Protein AF-A0A929HET9-F1 (afdb_monomer_lite)

Radius of gyration: 35.96 Å; chains: 1; bounding box: 72×27×94 Å

pLDDT: mean 94.06, std 8.09, range [52.31, 98.5]

Secondary structure (DSSP, 8-state):
---SS-HHHHHHHHHHHHHHHHHHHHHHHHHHHHHHHHHHHHHHHHHHHHHHHHHHHHHHHHHHHHHHHHHHHHHHHHHHHH--

Foldseek 3Di:
DDDPPDPVVVCVVVVVVVVVVVVVVVVVVVVVVVVVVVVVVVVVVVVVVVVVVVVVVVVVVVVVVVVVVVVVVVVVVVVVVVVD

Sequence (84 aa):
YIYEPKPSVVLNALLPRFVEMQVYHAILELIASEQSARMVAMRSASDNARDVIEDLTLTLNKARQETITNEICDICGGAEALTR

Structure (mmCIF, N/CA/C/O backbone):
data_AF-A0A929HET9-F1
#
_entry.id   AF-A0A929HET9-F1
#
loop_
_atom_site.group_PDB
_atom_site.id
_atom_site.type_symbol
_atom_site.label_atom_id
_atom_site.label_alt_id
_atom_site.label_comp_id
_atom_site.label_asym_id
_atom_site.label_entity_id
_atom_site.label_seq_id
_atom_site.pdbx_PDB_ins_code
_atom_site.Cartn_x
_atom_site.Cartn_y
_atom_site.Cartn_z
_atom_site.occupancy
_atom_site.B_iso_or_equiv
_atom_site.auth_seq_id
_atom_site.auth_comp_id
_atom_site.auth_asym_id
_atom_site.auth_atom_id
_atom_site.pdbx_PDB_model_num
ATOM 1 N N . TYR A 1 1 ? 31.390 18.290 -40.275 1.00 61.06 1 TYR A N 1
ATOM 2 C CA . TYR A 1 1 ? 32.021 17.506 -39.197 1.00 61.06 1 TYR A CA 1
ATOM 3 C C . TYR A 1 1 ? 32.897 16.438 -39.824 1.00 61.06 1 TYR A C 1
ATOM 5 O O . TYR A 1 1 ? 32.436 15.772 -40.744 1.00 61.06 1 TYR A O 1
ATOM 13 N N . ILE A 1 2 ? 34.151 16.324 -39.387 1.00 75.62 2 ILE A N 1
ATOM 14 C CA . ILE A 1 2 ? 35.073 15.265 -39.819 1.00 75.62 2 ILE A CA 1
ATOM 15 C C . ILE A 1 2 ? 34.837 14.086 -38.868 1.00 75.62 2 ILE A C 1
ATOM 17 O O . ILE A 1 2 ? 34.999 14.242 -37.662 1.00 75.62 2 ILE A O 1
ATOM 21 N N . TYR A 1 3 ? 34.365 12.955 -39.394 1.00 75.75 3 TYR A N 1
ATOM 22 C CA . TYR A 1 3 ? 34.126 11.735 -38.619 1.00 75.75 3 TYR A CA 1
ATOM 23 C C . TYR A 1 3 ? 35.249 10.746 -38.904 1.00 75.75 3 TYR A C 1
ATOM 25 O O . TYR A 1 3 ? 35.425 10.340 -40.051 1.00 75.75 3 TYR A O 1
ATOM 33 N N . GLU A 1 4 ? 35.957 10.324 -37.867 1.00 78.62 4 GLU A N 1
ATOM 34 C CA . GLU A 1 4 ? 36.989 9.295 -37.951 1.00 78.62 4 GLU A CA 1
ATOM 35 C C . GLU A 1 4 ? 36.460 8.025 -37.265 1.00 78.62 4 GLU A C 1
ATOM 37 O O . GLU A 1 4 ? 35.975 8.129 -36.136 1.00 78.62 4 GLU A O 1
ATOM 42 N N . PRO A 1 5 ? 36.433 6.841 -37.920 1.00 77.44 5 PRO A N 1
ATOM 43 C CA . PRO A 1 5 ? 37.046 6.480 -39.207 1.00 77.44 5 PRO A CA 1
ATOM 44 C C . PRO A 1 5 ? 36.179 6.780 -40.449 1.00 77.44 5 PRO A C 1
ATOM 46 O O . PRO A 1 5 ? 36.697 7.228 -41.465 1.00 77.44 5 PRO A O 1
ATOM 49 N N . LYS A 1 6 ? 34.861 6.537 -40.393 1.00 86.38 6 LYS A N 1
ATOM 50 C CA . LYS A 1 6 ? 33.851 6.962 -41.385 1.00 86.38 6 LYS A CA 1
ATOM 51 C C . LYS A 1 6 ? 32.505 7.127 -40.671 1.00 86.38 6 LYS A C 1
ATOM 53 O O . LYS A 1 6 ? 32.233 6.345 -39.757 1.00 86.38 6 LYS A O 1
ATOM 58 N N . PRO A 1 7 ? 31.619 8.041 -41.108 1.00 86.06 7 PRO A N 1
ATOM 59 C CA . PRO A 1 7 ? 30.302 8.228 -40.492 1.00 86.06 7 PRO A CA 1
ATOM 60 C C . PRO A 1 7 ? 29.490 6.932 -40.347 1.00 86.06 7 PRO A C 1
ATOM 62 O O . PRO A 1 7 ? 28.869 6.712 -39.313 1.00 86.06 7 PRO A O 1
ATOM 65 N N . SER A 1 8 ? 29.540 6.040 -41.344 1.00 86.62 8 SER A N 1
ATOM 66 C CA . SER A 1 8 ? 28.836 4.751 -41.312 1.00 86.62 8 SER A CA 1
ATOM 67 C C . SER A 1 8 ? 29.348 3.816 -40.216 1.00 86.62 8 SER A C 1
ATOM 69 O O . SER A 1 8 ? 28.556 3.143 -39.567 1.00 86.62 8 SER A O 1
ATOM 71 N N . VAL A 1 9 ? 30.662 3.790 -39.978 1.00 88.44 9 VAL A N 1
ATOM 72 C CA . VAL A 1 9 ? 31.284 2.942 -38.949 1.00 88.44 9 VAL A CA 1
ATOM 73 C C . VAL A 1 9 ? 30.896 3.434 -37.559 1.00 88.44 9 VAL A C 1
ATOM 75 O O . VAL A 1 9 ? 30.515 2.639 -36.705 1.00 88.44 9 VAL A O 1
ATOM 78 N N . VAL A 1 10 ? 30.927 4.753 -37.357 1.00 87.81 10 VAL A N 1
ATOM 79 C CA . VAL A 1 10 ? 30.517 5.383 -36.097 1.00 87.81 10 VAL A CA 1
ATOM 80 C C . VAL A 1 10 ? 29.028 5.144 -35.834 1.00 87.81 10 VAL A C 1
ATOM 82 O O . VAL A 1 10 ? 28.658 4.731 -34.740 1.00 87.81 10 VAL A O 1
ATOM 85 N N . LEU A 1 11 ? 28.171 5.338 -36.840 1.00 88.38 11 LEU A N 1
ATOM 86 C CA . LEU A 1 11 ? 26.729 5.134 -36.705 1.00 88.38 11 LEU A CA 1
ATOM 87 C C . LEU A 1 11 ? 26.375 3.668 -36.415 1.00 88.38 11 LEU A C 1
ATOM 89 O O . LEU A 1 11 ? 25.562 3.408 -35.533 1.00 88.38 11 LEU A O 1
ATOM 93 N N . ASN A 1 12 ? 27.025 2.717 -37.091 1.00 90.44 12 ASN A N 1
ATOM 94 C CA . ASN A 1 12 ? 26.825 1.286 -36.847 1.00 90.44 12 ASN A CA 1
ATOM 95 C C . ASN A 1 12 ? 27.231 0.864 -35.429 1.00 90.44 12 ASN A C 1
ATOM 97 O O . ASN A 1 12 ? 26.638 -0.059 -34.883 1.00 90.44 12 ASN A O 1
ATOM 101 N N . ALA A 1 13 ? 28.210 1.539 -34.820 1.00 88.56 13 ALA A N 1
ATOM 102 C CA . ALA A 1 13 ? 28.596 1.293 -33.433 1.00 88.56 13 ALA A CA 1
ATOM 103 C C . ALA A 1 13 ? 27.667 1.994 -32.422 1.00 88.56 13 ALA A C 1
ATOM 105 O O . ALA A 1 13 ? 27.400 1.458 -31.348 1.00 88.56 13 ALA A O 1
ATOM 106 N N . LEU A 1 14 ? 27.171 3.192 -32.747 1.00 91.25 14 LEU A N 1
ATOM 107 C CA . LEU A 1 14 ? 26.339 3.990 -31.842 1.00 91.25 14 LEU A CA 1
ATOM 108 C C . LEU A 1 14 ? 24.878 3.542 -31.802 1.00 91.25 14 LEU A C 1
ATOM 110 O O . LEU A 1 14 ? 24.272 3.603 -30.736 1.00 91.25 14 LEU A O 1
ATOM 114 N N . LEU A 1 15 ? 24.309 3.105 -32.929 1.00 93.38 15 LEU A N 1
ATOM 115 C CA . LEU A 1 15 ? 22.899 2.712 -33.009 1.00 93.38 15 LEU A CA 1
ATOM 116 C C . LEU A 1 15 ? 22.528 1.593 -32.019 1.00 93.38 15 LEU A C 1
ATOM 118 O O . LEU A 1 15 ? 21.564 1.789 -31.278 1.00 93.38 15 LEU A O 1
ATOM 122 N N . PRO A 1 16 ? 23.277 0.475 -31.918 1.00 94.62 16 PRO A N 1
ATOM 123 C CA . PRO A 1 16 ? 22.984 -0.564 -30.931 1.00 94.62 16 PRO A CA 1
ATOM 124 C C . PRO A 1 16 ? 23.040 -0.026 -29.500 1.00 94.62 16 PRO A C 1
ATOM 126 O O . PRO A 1 16 ? 22.117 -0.240 -28.721 1.00 94.62 16 PRO A O 1
ATOM 129 N N . ARG A 1 17 ? 24.067 0.773 -29.182 1.00 94.38 17 ARG A N 1
ATOM 130 C CA . ARG A 1 17 ? 24.249 1.342 -27.841 1.00 94.38 17 ARG A CA 1
ATOM 131 C C . ARG A 1 17 ? 23.161 2.352 -27.477 1.00 94.38 17 ARG A C 1
ATOM 133 O O . ARG A 1 17 ? 22.785 2.467 -26.315 1.00 94.38 17 ARG A O 1
ATOM 140 N N . PHE A 1 18 ? 22.643 3.083 -28.462 1.00 95.81 18 PHE A N 1
ATOM 141 C CA . PHE A 1 18 ? 21.498 3.967 -28.274 1.00 95.81 18 PHE A CA 1
ATOM 142 C C . PHE A 1 18 ? 20.236 3.169 -27.937 1.00 95.81 18 PHE A C 1
ATOM 144 O O . PHE A 1 18 ? 19.543 3.516 -26.985 1.00 95.81 18 PHE A O 1
ATOM 151 N N . VAL A 1 19 ? 19.962 2.081 -28.663 1.00 96.38 19 VAL A N 1
ATOM 152 C CA . VAL A 1 19 ? 18.811 1.209 -28.380 1.00 96.38 19 VAL A CA 1
ATOM 153 C C . VAL A 1 19 ? 18.943 0.553 -27.002 1.00 96.38 19 VAL A C 1
ATOM 155 O O . VAL A 1 19 ? 17.985 0.572 -26.233 1.00 96.38 19 VAL A O 1
ATOM 158 N N . GLU A 1 20 ? 20.127 0.053 -26.643 1.00 96.88 20 GLU A N 1
ATOM 159 C CA . GLU A 1 20 ? 20.405 -0.487 -25.304 1.00 96.88 20 GLU A CA 1
ATOM 160 C C . GLU A 1 20 ? 20.133 0.544 -24.202 1.00 96.88 20 GLU A C 1
ATOM 162 O O . GLU A 1 20 ? 19.467 0.235 -23.215 1.00 96.88 20 GLU A O 1
ATOM 167 N N . MET A 1 21 ? 20.588 1.787 -24.388 1.00 97.31 21 MET A N 1
ATOM 168 C CA . MET A 1 21 ? 20.333 2.876 -23.441 1.00 97.31 21 MET A CA 1
ATOM 169 C C . MET A 1 21 ? 18.843 3.209 -23.316 1.00 97.31 21 MET A C 1
ATOM 171 O O . MET A 1 21 ? 18.377 3.449 -22.206 1.00 97.31 21 MET A O 1
ATOM 175 N N . GLN A 1 22 ? 18.091 3.207 -24.421 1.00 97.88 22 GLN A N 1
ATOM 176 C CA . GLN A 1 22 ? 16.643 3.446 -24.394 1.00 97.88 22 GLN A CA 1
ATOM 177 C C . GLN A 1 22 ? 15.910 2.359 -23.600 1.00 97.88 22 GLN A C 1
ATOM 179 O O . GLN A 1 22 ? 15.081 2.666 -22.746 1.00 97.88 22 GLN A O 1
ATOM 184 N N . VAL A 1 23 ? 16.258 1.089 -23.823 1.00 97.50 23 VAL A N 1
ATOM 185 C CA . VAL A 1 23 ? 15.677 -0.034 -23.073 1.00 97.50 23 VAL A CA 1
ATOM 186 C C . VAL A 1 23 ? 16.054 0.045 -21.594 1.00 97.50 23 VAL A C 1
ATOM 188 O O . VAL A 1 23 ? 15.193 -0.114 -20.731 1.00 97.50 23 VAL A O 1
ATOM 191 N N . TYR A 1 24 ? 17.318 0.338 -21.285 1.00 97.81 24 TYR A N 1
ATOM 192 C CA . TYR A 1 24 ? 17.772 0.493 -19.906 1.00 97.81 24 TYR A CA 1
ATOM 193 C C . TYR A 1 24 ? 17.037 1.629 -19.184 1.00 97.81 24 TYR A C 1
ATOM 195 O O . TYR A 1 24 ? 16.592 1.456 -18.050 1.00 97.81 24 TYR A O 1
ATOM 203 N N . HIS A 1 25 ? 16.847 2.767 -19.853 1.00 98.06 25 HIS A N 1
ATOM 204 C CA . HIS A 1 25 ? 16.090 3.887 -19.308 1.00 98.06 25 HIS A CA 1
ATOM 205 C C . HIS A 1 25 ? 14.633 3.508 -19.017 1.00 98.06 25 HIS A C 1
ATOM 207 O O . HIS A 1 25 ? 14.162 3.741 -17.907 1.00 98.06 25 HIS A O 1
ATOM 213 N N . ALA A 1 26 ? 13.961 2.831 -19.954 1.00 98.12 26 ALA A N 1
ATOM 214 C CA . ALA A 1 26 ? 12.590 2.362 -19.759 1.00 98.12 26 ALA A CA 1
ATOM 215 C C . ALA A 1 26 ? 12.460 1.407 -18.557 1.00 98.12 26 ALA A C 1
ATOM 217 O O . ALA A 1 26 ? 11.490 1.479 -17.805 1.00 98.12 26 ALA A O 1
ATOM 218 N N . ILE A 1 27 ? 13.451 0.537 -18.327 1.00 98.19 27 ILE A N 1
ATOM 219 C CA . ILE A 1 27 ? 13.476 -0.347 -17.151 1.00 98.19 27 ILE A CA 1
ATOM 220 C C . ILE A 1 27 ? 13.602 0.463 -15.854 1.00 98.19 27 ILE A C 1
ATOM 222 O O . ILE A 1 27 ? 12.904 0.174 -14.882 1.00 98.19 27 ILE A O 1
ATOM 226 N N . LEU A 1 28 ? 14.457 1.489 -15.824 1.00 98.25 28 LEU A N 1
ATOM 227 C CA . LEU A 1 28 ? 14.592 2.355 -14.649 1.00 98.25 28 LEU A CA 1
ATOM 228 C C . LEU A 1 28 ? 13.293 3.115 -14.346 1.00 98.25 28 LEU A C 1
ATOM 230 O O . LEU A 1 28 ? 12.880 3.176 -13.187 1.00 98.25 28 LEU A O 1
ATOM 234 N N . GLU A 1 29 ? 12.625 3.646 -15.372 1.00 98.19 29 GLU A N 1
ATOM 235 C CA . GLU A 1 29 ? 11.325 4.311 -15.221 1.00 98.19 29 GLU A CA 1
ATOM 236 C C . GLU A 1 29 ? 10.236 3.349 -14.735 1.00 98.19 29 GLU A C 1
ATOM 238 O O . GLU A 1 29 ? 9.421 3.715 -13.881 1.00 98.19 29 GLU A O 1
ATOM 243 N N . LEU A 1 30 ? 10.243 2.103 -15.220 1.00 98.25 30 LEU A N 1
ATOM 244 C CA . LEU A 1 30 ? 9.335 1.054 -14.759 1.00 98.25 30 LEU A CA 1
ATOM 245 C C . LEU A 1 30 ? 9.537 0.744 -13.275 1.00 98.25 30 LEU A C 1
ATOM 247 O O . LEU A 1 30 ? 8.558 0.700 -12.536 1.00 98.25 30 LEU A O 1
ATOM 251 N N . ILE A 1 31 ? 10.781 0.577 -12.818 1.00 98.19 31 ILE A N 1
ATOM 252 C CA . ILE A 1 31 ? 11.086 0.301 -11.403 1.00 98.19 31 ILE A CA 1
ATOM 253 C C . ILE A 1 31 ? 10.660 1.475 -10.516 1.00 98.19 31 ILE A C 1
ATOM 255 O O . ILE A 1 31 ? 10.043 1.277 -9.469 1.00 98.19 31 ILE A O 1
ATOM 259 N N . ALA A 1 32 ? 10.948 2.710 -10.932 1.00 97.81 32 ALA A N 1
ATOM 260 C CA . ALA A 1 32 ? 10.516 3.896 -10.197 1.00 97.81 32 ALA A CA 1
ATOM 261 C C . ALA A 1 32 ? 8.981 3.974 -10.106 1.00 97.81 32 ALA A C 1
ATOM 263 O O . ALA A 1 32 ? 8.425 4.222 -9.031 1.00 97.81 32 ALA A O 1
ATOM 264 N N . SER A 1 33 ? 8.293 3.708 -11.218 1.00 97.81 33 SER A N 1
ATOM 265 C CA . SER A 1 33 ? 6.827 3.687 -11.281 1.00 97.81 33 SER A CA 1
ATOM 266 C C . SER A 1 33 ? 6.231 2.582 -10.406 1.00 97.81 33 SER A C 1
ATOM 268 O O . SER A 1 33 ? 5.251 2.812 -9.701 1.00 97.81 33 SER A O 1
ATOM 270 N N . GLU A 1 34 ? 6.853 1.404 -10.395 1.00 98.19 34 GLU A N 1
ATOM 271 C CA . GLU A 1 34 ? 6.469 0.254 -9.575 1.00 98.19 34 GLU A CA 1
ATOM 272 C C . GLU A 1 34 ? 6.584 0.570 -8.081 1.00 98.19 34 GLU A C 1
ATOM 274 O O . GLU A 1 34 ? 5.636 0.336 -7.328 1.00 98.19 34 GLU A O 1
ATOM 279 N N . GLN A 1 35 ? 7.681 1.199 -7.653 1.00 98.12 35 GLN A N 1
ATOM 280 C CA . GLN A 1 35 ? 7.822 1.643 -6.266 1.00 98.12 35 GLN A CA 1
ATOM 281 C C . GLN A 1 35 ? 6.824 2.736 -5.889 1.00 98.12 35 GLN A C 1
ATOM 283 O O . GLN A 1 35 ? 6.261 2.695 -4.794 1.00 98.12 35 GLN A O 1
ATOM 288 N N . SER A 1 36 ? 6.544 3.680 -6.788 1.00 97.88 36 SER A N 1
ATOM 289 C CA . SER A 1 36 ? 5.517 4.699 -6.555 1.00 97.88 36 SER A CA 1
ATOM 290 C C . SER A 1 36 ? 4.131 4.075 -6.357 1.00 97.88 36 SER A C 1
ATOM 292 O O . SER A 1 36 ? 3.463 4.336 -5.354 1.00 97.88 36 SER A O 1
ATOM 294 N N . ALA A 1 37 ? 3.733 3.166 -7.252 1.00 98.12 37 ALA A N 1
ATOM 295 C CA . ALA A 1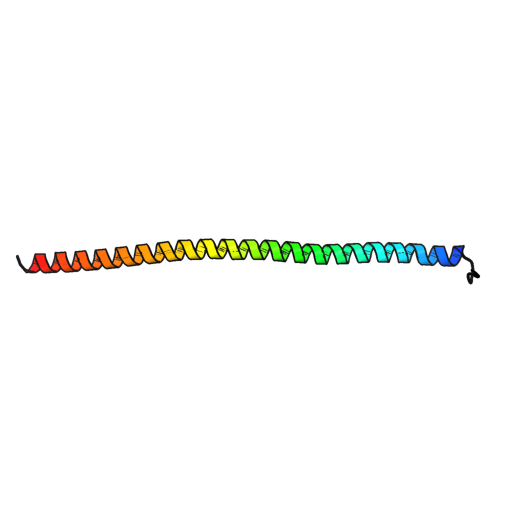 37 ? 2.469 2.442 -7.151 1.00 98.12 37 ALA A CA 1
ATOM 296 C C . ALA A 1 37 ? 2.387 1.616 -5.857 1.00 98.12 37 ALA A C 1
ATOM 298 O O . ALA A 1 37 ? 1.365 1.635 -5.167 1.00 98.12 37 ALA A O 1
ATOM 299 N N . ARG A 1 38 ? 3.483 0.946 -5.483 1.00 98.12 38 ARG A N 1
ATOM 300 C CA . ARG A 1 38 ? 3.587 0.185 -4.235 1.00 98.12 38 ARG A CA 1
ATOM 301 C C . ARG A 1 38 ? 3.404 1.079 -3.009 1.00 98.12 38 ARG A C 1
ATOM 303 O O . ARG A 1 38 ? 2.650 0.717 -2.110 1.00 98.12 38 ARG A O 1
ATOM 310 N N . MET A 1 39 ? 4.045 2.248 -2.968 1.00 98.12 39 MET A N 1
ATOM 311 C CA . MET A 1 39 ? 3.894 3.201 -1.861 1.00 98.12 39 MET A CA 1
ATOM 312 C C . MET A 1 39 ? 2.451 3.691 -1.718 1.00 98.12 39 MET A C 1
ATOM 314 O O . MET A 1 39 ? 1.937 3.743 -0.602 1.00 98.12 39 MET A O 1
ATOM 318 N N . VAL A 1 40 ? 1.778 4.005 -2.828 1.00 98.25 40 VAL A N 1
ATOM 319 C CA . VAL A 1 40 ? 0.366 4.419 -2.811 1.00 98.25 40 VAL A CA 1
ATOM 320 C C . VAL A 1 40 ? -0.528 3.290 -2.298 1.00 98.25 40 VAL A C 1
ATOM 322 O O . VAL A 1 40 ? -1.325 3.517 -1.391 1.00 98.25 40 VAL A O 1
ATOM 325 N N . ALA A 1 41 ? -0.348 2.065 -2.800 1.00 98.06 41 ALA A N 1
ATOM 326 C CA . ALA A 1 41 ? -1.115 0.907 -2.346 1.00 98.06 41 ALA A CA 1
ATOM 327 C C . ALA A 1 41 ? -0.924 0.635 -0.842 1.00 98.06 41 ALA A C 1
ATOM 329 O O . ALA A 1 41 ? -1.895 0.399 -0.124 1.00 98.06 41 ALA A O 1
ATOM 330 N N . MET A 1 42 ? 0.313 0.722 -0.343 1.00 98.38 42 MET A N 1
ATOM 331 C CA . MET A 1 42 ? 0.620 0.527 1.080 1.00 98.38 42 MET A CA 1
ATOM 332 C C . MET A 1 42 ? 0.077 1.654 1.958 1.00 98.38 42 MET A C 1
ATOM 334 O O . MET A 1 42 ? -0.349 1.401 3.088 1.00 98.38 42 MET A O 1
ATOM 338 N N . ARG A 1 43 ? 0.045 2.889 1.447 1.00 98.31 43 ARG A N 1
ATOM 339 C CA . ARG A 1 43 ? -0.603 4.007 2.134 1.00 98.31 43 ARG A CA 1
ATOM 340 C C . ARG A 1 43 ? -2.101 3.756 2.277 1.00 98.31 43 ARG A C 1
ATOM 342 O O . ARG A 1 43 ? -2.593 3.806 3.395 1.00 98.31 43 ARG A O 1
ATOM 349 N N . SER A 1 44 ? -2.787 3.383 1.195 1.00 98.06 44 SER A N 1
ATOM 350 C CA . SER A 1 44 ? -4.209 3.019 1.248 1.00 98.06 44 SER A CA 1
ATOM 351 C C . SER A 1 44 ? -4.474 1.848 2.195 1.00 98.06 44 SER A C 1
ATOM 353 O O . SER A 1 44 ? -5.414 1.899 2.977 1.00 98.06 44 SER A O 1
ATOM 355 N N . ALA A 1 45 ? -3.624 0.816 2.190 1.00 98.25 45 ALA A N 1
ATOM 356 C CA . ALA A 1 45 ? -3.736 -0.289 3.140 1.00 98.25 45 ALA A CA 1
ATOM 357 C C . ALA A 1 45 ? -3.577 0.174 4.601 1.00 98.25 45 ALA A C 1
ATOM 359 O O . ALA A 1 45 ? -4.311 -0.284 5.474 1.00 98.25 45 ALA A O 1
ATOM 360 N N . SER A 1 46 ? -2.645 1.096 4.865 1.00 98.38 46 SER A N 1
ATOM 361 C CA . SER A 1 46 ? -2.427 1.657 6.204 1.00 98.38 46 SER A CA 1
ATOM 362 C C . SER A 1 46 ? -3.599 2.517 6.666 1.00 98.38 46 SER A C 1
ATOM 364 O O . SER A 1 46 ? -3.970 2.455 7.834 1.00 98.38 46 SER A O 1
ATOM 366 N N . ASP A 1 47 ? -4.179 3.308 5.764 1.00 98.31 47 ASP A N 1
ATOM 367 C CA . ASP A 1 47 ? -5.335 4.152 6.066 1.00 98.31 47 ASP A CA 1
ATOM 368 C C . ASP A 1 47 ? -6.568 3.278 6.357 1.00 98.31 47 ASP A C 1
ATOM 370 O O . ASP A 1 47 ? -7.156 3.406 7.425 1.00 98.31 47 ASP A O 1
ATOM 374 N N . ASN A 1 48 ? -6.841 2.259 5.534 1.00 97.81 48 ASN A N 1
ATOM 375 C CA . ASN A 1 48 ? -7.915 1.291 5.799 1.00 97.81 48 ASN A CA 1
ATOM 376 C C . ASN A 1 48 ? -7.731 0.555 7.139 1.00 97.81 48 ASN A C 1
ATOM 378 O O . ASN A 1 48 ? -8.695 0.281 7.850 1.00 97.81 48 ASN A O 1
ATOM 382 N N . ALA A 1 49 ? -6.491 0.204 7.494 1.00 98.50 49 ALA A N 1
ATOM 383 C CA . ALA A 1 49 ? -6.210 -0.434 8.775 1.00 98.50 49 ALA A CA 1
ATOM 384 C C . ALA A 1 49 ? -6.494 0.501 9.962 1.00 98.50 49 ALA A C 1
ATOM 386 O O . ALA A 1 49 ? -6.943 0.028 11.004 1.00 98.50 49 ALA A O 1
ATOM 387 N N . ARG A 1 50 ? -6.257 1.814 9.819 1.00 98.44 50 ARG A N 1
ATOM 388 C CA . ARG A 1 50 ? -6.594 2.801 10.857 1.00 98.44 50 ARG A CA 1
ATOM 389 C C . ARG A 1 50 ? -8.097 2.891 11.075 1.00 98.44 50 ARG A C 1
ATOM 391 O O . ARG A 1 50 ? -8.508 2.862 12.231 1.00 98.44 50 ARG A O 1
ATOM 398 N N . ASP A 1 51 ? -8.880 2.906 10.002 1.00 98.19 51 ASP A N 1
ATOM 399 C CA . ASP A 1 51 ? -10.344 2.948 10.089 1.00 98.19 51 ASP A CA 1
ATOM 400 C C . ASP A 1 51 ? -10.877 1.728 10.863 1.00 98.19 51 ASP A C 1
ATOM 402 O O . ASP A 1 51 ? -11.650 1.858 11.810 1.00 98.19 51 ASP A O 1
ATOM 406 N N . VAL A 1 52 ? -10.364 0.530 10.553 1.00 98.31 52 VAL A N 1
ATOM 407 C CA . VAL A 1 52 ? -10.726 -0.702 11.279 1.00 98.31 52 VAL A CA 1
ATOM 408 C C . VAL A 1 52 ? -10.327 -0.635 12.757 1.00 98.31 52 VAL A C 1
ATOM 410 O O . VAL A 1 52 ? -11.069 -1.098 13.625 1.00 98.31 52 VAL A O 1
ATOM 413 N N . ILE A 1 53 ? -9.157 -0.073 13.073 1.00 98.44 53 ILE A N 1
ATOM 414 C CA . ILE A 1 53 ? -8.715 0.100 14.464 1.00 98.44 53 ILE A CA 1
ATOM 415 C C . ILE A 1 53 ? -9.655 1.045 15.219 1.00 98.44 53 ILE A C 1
ATOM 417 O O . ILE A 1 53 ? -9.980 0.770 16.377 1.00 98.44 53 ILE A O 1
ATOM 421 N N . GLU A 1 54 ? -10.097 2.136 14.596 1.00 98.44 54 GLU A N 1
ATOM 422 C CA . GLU A 1 54 ? -11.035 3.083 15.201 1.00 98.44 54 GLU A CA 1
ATOM 423 C C . GLU A 1 54 ? -12.377 2.408 15.518 1.00 98.44 54 GLU A C 1
ATOM 425 O O . GLU A 1 54 ? -12.842 2.459 16.663 1.00 98.44 54 GLU A O 1
ATOM 430 N N . ASP A 1 55 ? -12.931 1.667 14.557 1.00 98.38 55 ASP A N 1
ATOM 431 C CA . ASP A 1 55 ? -14.184 0.923 14.721 1.00 98.38 55 ASP A CA 1
ATOM 432 C C . ASP A 1 55 ? -14.101 -0.130 15.836 1.00 98.38 55 ASP A C 1
ATOM 434 O O . ASP A 1 55 ? -14.997 -0.253 16.687 1.00 98.38 55 ASP A O 1
ATOM 438 N N . LEU A 1 56 ? -13.000 -0.885 15.878 1.00 98.38 56 LEU A N 1
ATOM 439 C CA . LEU A 1 56 ? -12.762 -1.876 16.926 1.00 98.38 56 LEU A CA 1
ATOM 440 C C . LEU A 1 56 ? -12.575 -1.217 18.292 1.00 98.38 56 LEU A C 1
ATOM 442 O O . LEU A 1 56 ? -13.069 -1.736 19.293 1.00 98.38 56 LEU A O 1
ATOM 446 N N . THR A 1 57 ? -11.923 -0.057 18.349 1.00 98.44 57 THR A N 1
ATOM 447 C CA . THR A 1 57 ? -11.745 0.704 19.592 1.00 98.44 57 THR A CA 1
ATOM 448 C C . THR A 1 57 ? -13.086 1.201 20.128 1.00 98.44 57 THR A C 1
ATOM 450 O O . THR A 1 57 ? -13.358 1.097 21.327 1.00 98.44 57 THR A O 1
ATOM 453 N N . LEU A 1 58 ? -13.963 1.701 19.254 1.00 98.38 58 LEU A N 1
ATOM 454 C CA . LEU A 1 58 ? -15.315 2.096 19.638 1.00 98.38 58 LEU A CA 1
ATOM 455 C C . LEU A 1 58 ? -16.113 0.898 20.168 1.00 98.38 58 LEU A C 1
ATOM 457 O O . LEU A 1 58 ? -16.754 0.997 21.217 1.00 98.38 58 LEU A O 1
ATOM 461 N N . THR A 1 59 ? -16.045 -0.237 19.473 1.00 98.38 59 THR A N 1
ATOM 462 C CA . THR A 1 59 ? -16.724 -1.479 19.870 1.00 98.38 59 THR A CA 1
ATOM 463 C C . THR A 1 59 ? -16.224 -1.987 21.222 1.00 98.38 59 THR A C 1
ATOM 465 O O . THR A 1 59 ? -17.029 -2.296 22.099 1.00 98.38 59 THR A O 1
ATOM 468 N N . LEU A 1 60 ? -14.906 -1.987 21.435 1.00 98.50 60 LEU A N 1
ATOM 469 C CA . LEU A 1 60 ? -14.278 -2.356 22.704 1.00 98.50 60 LEU A CA 1
ATOM 470 C C . LEU A 1 60 ? -14.769 -1.474 23.857 1.00 98.50 60 LEU A C 1
ATOM 472 O O . LEU A 1 60 ? -15.110 -1.977 24.926 1.00 98.50 60 LEU A O 1
ATOM 476 N N . ASN A 1 61 ? -14.831 -0.157 23.645 1.00 98.31 61 ASN A N 1
ATOM 477 C CA . ASN A 1 61 ? -15.299 0.774 24.668 1.00 98.31 61 ASN A CA 1
ATOM 478 C C . ASN A 1 61 ? -16.777 0.561 25.015 1.00 98.31 61 ASN A C 1
ATOM 480 O O . ASN A 1 61 ? -17.123 0.624 26.195 1.00 98.31 61 ASN A O 1
ATOM 484 N N . LYS A 1 62 ? -17.629 0.282 24.020 1.00 98.19 62 LYS A N 1
ATOM 485 C CA . LYS A 1 62 ? -19.045 -0.055 24.241 1.00 98.19 62 LYS A CA 1
ATOM 486 C C . LYS A 1 62 ? -19.189 -1.341 25.051 1.00 98.19 62 LYS A C 1
ATOM 488 O O . LYS A 1 62 ? -19.857 -1.321 26.078 1.00 98.19 62 LYS A O 1
ATOM 493 N N . ALA A 1 63 ? -18.497 -2.409 24.650 1.00 98.12 63 ALA A N 1
ATOM 494 C CA . ALA A 1 63 ? -18.513 -3.681 25.369 1.00 98.12 63 ALA A CA 1
ATOM 495 C C . ALA A 1 63 ? -18.040 -3.513 26.821 1.00 98.12 63 ALA A C 1
ATOM 497 O O . ALA A 1 63 ? -18.675 -4.008 27.744 1.00 98.12 63 ALA A O 1
ATOM 498 N N . ARG A 1 64 ? -16.975 -2.732 27.049 1.00 98.44 64 ARG A N 1
ATOM 499 C CA . ARG A 1 64 ? -16.497 -2.427 28.405 1.00 98.44 64 ARG A CA 1
ATOM 500 C C . ARG A 1 64 ? -17.553 -1.707 29.248 1.00 98.44 64 ARG A C 1
ATOM 502 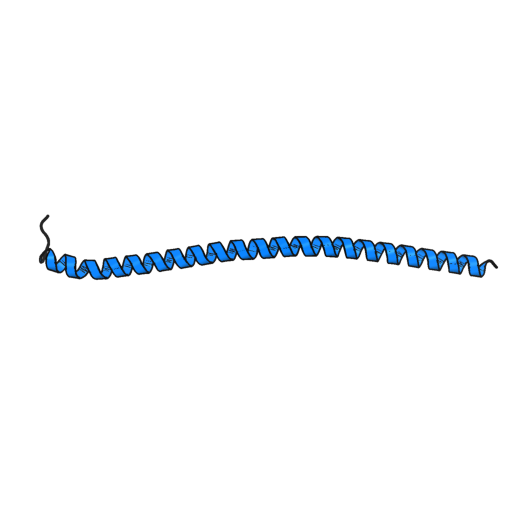O O . ARG A 1 64 ? -17.693 -2.016 30.425 1.00 98.44 64 ARG A O 1
ATOM 509 N N . GLN A 1 65 ? -18.253 -0.724 28.677 1.00 98.19 65 GLN A N 1
ATOM 510 C CA . GLN A 1 65 ? -19.312 -0.001 29.389 1.00 98.19 65 GLN A CA 1
ATOM 511 C C . GLN A 1 65 ? -20.474 -0.930 29.747 1.00 98.19 65 GLN A C 1
ATOM 513 O O . GLN A 1 65 ? -20.924 -0.907 30.886 1.00 98.19 65 GLN A O 1
ATOM 518 N N . GLU A 1 66 ? -20.900 -1.775 28.809 1.00 98.31 66 GLU A N 1
ATOM 519 C CA . GLU A 1 66 ? -21.945 -2.775 29.034 1.00 98.31 66 GLU A CA 1
ATOM 520 C C . GLU A 1 66 ? -21.569 -3.742 30.164 1.00 98.31 66 GLU A C 1
ATOM 522 O O . GLU A 1 66 ? -22.365 -3.945 31.079 1.00 98.31 66 GLU A O 1
ATOM 527 N N . THR A 1 67 ? -20.335 -4.263 30.168 1.00 98.25 67 THR A N 1
ATOM 528 C CA . THR A 1 67 ? -19.837 -5.121 31.254 1.00 98.25 67 THR A CA 1
ATOM 529 C C . THR A 1 67 ? -19.905 -4.417 32.609 1.00 98.25 67 THR A C 1
ATOM 531 O O . THR A 1 67 ? -20.448 -4.983 33.551 1.00 98.25 67 THR A O 1
ATOM 534 N N . ILE A 1 68 ? -19.421 -3.171 32.709 1.00 97.94 68 ILE A N 1
ATOM 535 C CA . ILE A 1 68 ? -19.463 -2.401 33.965 1.00 97.94 68 ILE A CA 1
ATOM 536 C C . ILE A 1 68 ? -20.910 -2.191 34.430 1.00 97.94 68 ILE A C 1
ATOM 538 O O 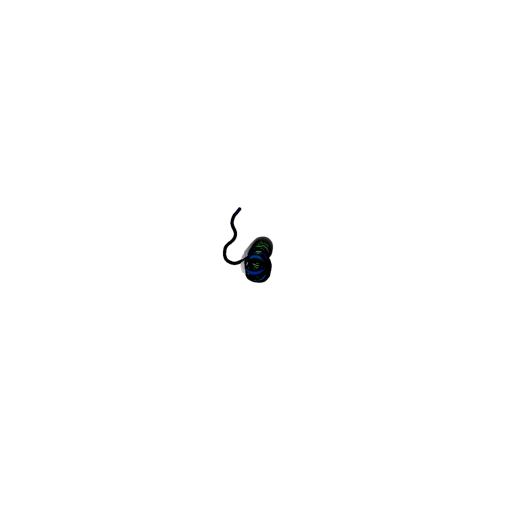. ILE A 1 68 ? -21.208 -2.347 35.611 1.00 97.94 68 ILE A O 1
ATOM 542 N N . THR A 1 69 ? -21.821 -1.828 33.523 1.00 97.88 69 THR A N 1
ATOM 543 C CA . THR A 1 69 ? -23.236 -1.640 33.868 1.00 97.88 69 THR A CA 1
ATOM 544 C C . THR A 1 69 ? -23.864 -2.937 34.371 1.00 97.88 69 THR A C 1
ATOM 546 O O . THR A 1 69 ? -24.547 -2.904 35.392 1.00 97.88 69 THR A O 1
ATOM 549 N N . ASN A 1 70 ? -23.592 -4.068 33.716 1.00 97.62 70 ASN A N 1
ATOM 550 C CA . ASN A 1 70 ? -24.092 -5.375 34.143 1.00 97.62 70 ASN A CA 1
ATOM 551 C C . ASN A 1 70 ? -23.551 -5.766 35.525 1.00 97.62 70 ASN A C 1
ATOM 553 O O . ASN A 1 70 ? -24.333 -6.145 36.391 1.00 97.62 70 ASN A O 1
ATOM 557 N N . GLU A 1 71 ? -22.250 -5.584 35.774 1.00 97.31 71 GLU A N 1
ATOM 558 C CA . GLU A 1 71 ? -21.651 -5.835 37.092 1.00 97.31 71 GLU A CA 1
ATOM 559 C C . GLU A 1 71 ? -22.304 -4.980 38.191 1.00 97.31 71 GLU A C 1
ATOM 561 O O . GLU A 1 71 ? -22.609 -5.480 39.273 1.00 97.31 71 GLU A O 1
ATOM 566 N N . ILE A 1 72 ? -22.573 -3.697 37.919 1.00 96.50 72 ILE A N 1
ATOM 567 C CA . ILE A 1 72 ? -23.266 -2.815 38.871 1.00 96.50 72 ILE A CA 1
ATOM 568 C C . ILE A 1 72 ? -24.703 -3.293 39.115 1.00 96.50 72 ILE A C 1
ATOM 570 O O . ILE A 1 72 ? -25.144 -3.325 40.266 1.00 96.50 72 ILE A O 1
ATOM 574 N N . CYS A 1 73 ? -25.434 -3.677 38.064 1.00 96.44 73 CYS A N 1
ATOM 575 C CA . CYS A 1 73 ? -26.789 -4.215 38.188 1.00 96.4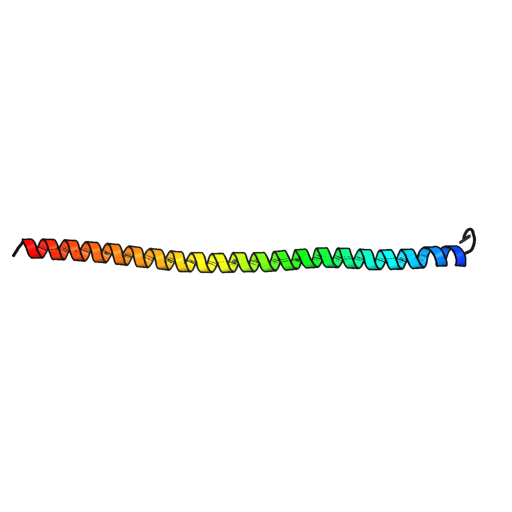4 73 CYS A CA 1
ATOM 576 C C . CYS A 1 73 ? -26.821 -5.490 39.041 1.00 96.44 73 CYS A C 1
ATOM 578 O O . CYS A 1 73 ? -27.688 -5.607 39.910 1.00 96.44 73 CYS A O 1
ATOM 580 N N . ASP A 1 74 ? -25.859 -6.393 38.851 1.00 96.00 74 ASP A N 1
ATOM 581 C CA . ASP A 1 74 ? -25.732 -7.621 39.636 1.00 96.00 74 ASP A CA 1
ATOM 582 C C . ASP A 1 74 ? -25.427 -7.323 41.112 1.00 96.00 74 ASP A C 1
ATOM 584 O O . ASP A 1 74 ? -26.045 -7.911 42.003 1.00 96.00 74 ASP A O 1
ATOM 588 N N . ILE A 1 75 ? -24.536 -6.362 41.396 1.00 94.56 75 ILE A N 1
ATOM 589 C CA . ILE A 1 75 ? -24.233 -5.921 42.769 1.00 94.56 75 ILE A CA 1
ATOM 590 C C . ILE A 1 75 ? -25.483 -5.344 43.445 1.00 94.56 75 ILE A C 1
ATOM 592 O O . ILE A 1 75 ? -25.796 -5.718 44.578 1.00 94.56 75 ILE A O 1
ATOM 596 N N . CYS A 1 76 ? -26.213 -4.452 42.768 1.00 94.88 76 CYS A N 1
ATOM 597 C CA . CYS A 1 76 ? -27.447 -3.871 43.300 1.00 94.88 76 CYS A CA 1
ATOM 598 C C . CYS A 1 76 ? -28.523 -4.941 43.537 1.00 94.88 76 CYS A C 1
ATOM 600 O O . CYS A 1 76 ? -29.128 -4.968 44.607 1.00 94.88 76 CYS A O 1
ATOM 602 N N . GLY A 1 77 ? -28.730 -5.851 42.580 1.00 94.19 77 GLY A N 1
ATOM 603 C CA . GLY A 1 77 ? -29.684 -6.954 42.713 1.00 94.19 77 GLY A CA 1
ATOM 604 C C . GLY A 1 77 ? -29.339 -7.903 43.864 1.00 94.19 77 GLY A C 1
ATOM 605 O O . GLY A 1 77 ? -30.222 -8.298 44.625 1.00 94.19 77 GLY A O 1
ATOM 606 N N . GLY A 1 78 ? -28.054 -8.225 44.040 1.00 93.81 78 GLY A N 1
ATOM 607 C CA . GLY A 1 78 ? -27.570 -9.038 45.156 1.00 93.81 78 GLY A CA 1
ATOM 608 C C . GLY A 1 78 ? -27.733 -8.357 46.520 1.00 93.81 78 GLY A C 1
ATOM 609 O O . GLY A 1 78 ? -28.133 -9.008 47.484 1.00 93.81 78 GLY A O 1
ATOM 610 N N . ALA A 1 79 ? -27.474 -7.049 46.608 1.00 93.75 79 ALA A N 1
ATOM 611 C CA . ALA A 1 79 ? -27.656 -6.280 47.841 1.00 93.75 79 ALA A CA 1
ATOM 612 C C . ALA A 1 79 ? -29.135 -6.194 48.268 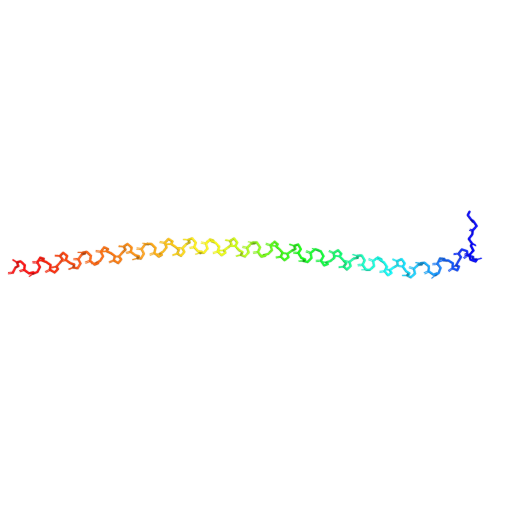1.00 93.75 79 ALA A C 1
ATOM 614 O O . ALA A 1 79 ? -29.458 -6.407 49.440 1.00 93.75 79 ALA A O 1
ATOM 615 N N . GLU A 1 80 ? -30.044 -5.950 47.320 1.00 92.12 80 GLU A N 1
ATOM 616 C CA . GLU A 1 80 ? -31.494 -5.950 47.564 1.00 92.12 80 GLU A CA 1
ATOM 617 C C . GLU A 1 80 ? -31.995 -7.32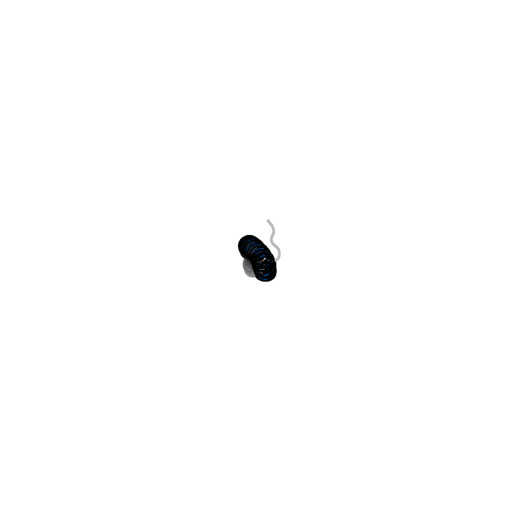9 48.019 1.00 92.12 80 GLU A C 1
ATOM 619 O O . GLU A 1 80 ? -32.806 -7.426 48.941 1.00 92.12 80 GLU A O 1
ATOM 624 N N . ALA A 1 81 ? -31.466 -8.413 47.439 1.00 91.12 81 ALA A N 1
ATOM 625 C CA . ALA A 1 81 ? -31.824 -9.777 47.827 1.00 91.12 81 ALA A CA 1
ATOM 626 C C . ALA A 1 81 ? -31.411 -10.135 49.267 1.00 91.12 81 ALA A C 1
ATOM 628 O O . ALA A 1 81 ? -32.073 -10.961 49.886 1.00 91.12 81 ALA A O 1
ATOM 629 N N . LEU A 1 82 ? -30.355 -9.516 49.813 1.00 86.00 82 LEU A N 1
ATOM 630 C CA . LEU A 1 82 ? -29.939 -9.704 51.211 1.00 86.00 82 LEU A CA 1
ATOM 631 C C . LEU A 1 82 ? -30.807 -8.945 52.224 1.00 86.00 82 LEU A C 1
ATOM 633 O O . LEU A 1 82 ? -30.773 -9.263 53.412 1.00 86.00 82 LEU A O 1
ATOM 637 N N . THR A 1 83 ? -31.527 -7.912 51.783 1.00 80.75 83 THR A N 1
ATOM 638 C CA . THR A 1 83 ? -32.313 -7.033 52.668 1.00 80.75 83 THR A CA 1
ATOM 639 C C . THR A 1 83 ? -33.718 -7.591 52.940 1.00 80.75 83 THR A C 1
ATOM 641 O O . THR A 1 83 ? -34.437 -7.074 53.797 1.00 80.75 83 THR A O 1
ATOM 644 N N . ARG A 1 84 ? -34.114 -8.656 52.235 1.00 52.31 84 ARG A N 1
ATOM 645 C CA . ARG A 1 84 ? -35.422 -9.311 52.336 1.00 52.31 84 ARG A CA 1
ATOM 646 C C . ARG A 1 84 ? -35.331 -10.666 53.026 1.00 52.31 84 ARG A C 1
ATOM 648 O O . ARG A 1 84 ? -36.290 -10.980 53.765 1.00 52.31 84 ARG A O 1
#